Protein AF-A0A2G6HKM9-F1 (afdb_monomer_lite)

Foldseek 3Di:
DDADDLVVLLVCCVVVVQPVVLVLLQVVLVVLCVQDVPQDADHSCLLVVLVVVLVVLVVVLVVCVVCVVVPPDDPVVNVVSVVVNVVSVVVNVVSVLVRQLSSLVSLCVSLVNPQHSVNLSCLVPVPDRSVSVSVSSVSVNVVVDDPPDPPPPPDPDDDDDPDDDD

pLDDT: mean 86.54, std 13.02, range [44.12, 97.38]

Structure (mmCIF, N/CA/C/O backbone):
data_AF-A0A2G6HKM9-F1
#
_entry.id   AF-A0A2G6HKM9-F1
#
loop_
_atom_site.group_PDB
_atom_site.id
_atom_site.type_symbol
_atom_site.label_atom_id
_atom_site.label_alt_id
_atom_site.label_comp_id
_atom_site.label_asym_id
_atom_site.label_entity_id
_atom_site.label_seq_id
_atom_site.pdbx_PDB_ins_code
_atom_site.Cartn_x
_atom_site.Cartn_y
_atom_site.Cartn_z
_atom_site.occupancy
_atom_site.B_iso_or_equiv
_atom_site.auth_seq_id
_atom_site.auth_comp_id
_atom_site.auth_asym_id
_atom_site.auth_atom_id
_atom_site.pdbx_PDB_model_num
ATOM 1 N N . MET A 1 1 ? -18.097 1.308 11.155 1.00 88.00 1 MET A N 1
ATOM 2 C CA . MET A 1 1 ? -17.256 0.375 10.360 1.00 88.00 1 MET A CA 1
ATOM 3 C C . MET A 1 1 ? -17.958 -0.970 10.243 1.00 88.00 1 MET A C 1
ATOM 5 O O . MET A 1 1 ? -18.725 -1.293 11.141 1.00 88.00 1 MET A O 1
ATOM 9 N N . GLN A 1 2 ? -17.749 -1.743 9.170 1.00 85.56 2 GLN A N 1
ATOM 10 C CA . GLN A 1 2 ? -18.364 -3.076 9.055 1.00 85.56 2 GLN A CA 1
ATOM 11 C C . GLN A 1 2 ? -17.565 -4.135 9.825 1.00 85.56 2 GLN A C 1
ATOM 13 O O . GLN A 1 2 ? -16.339 -4.203 9.704 1.00 85.56 2 GLN A O 1
ATOM 18 N N . GLN A 1 3 ? -18.268 -4.984 10.580 1.00 88.88 3 GLN A N 1
ATOM 19 C CA . GLN A 1 3 ? -17.664 -6.110 11.285 1.00 88.88 3 GLN A CA 1
ATOM 20 C C . GLN A 1 3 ? -17.296 -7.217 10.286 1.00 88.88 3 GLN A C 1
ATOM 22 O O . GLN A 1 3 ? -18.142 -7.688 9.522 1.00 88.88 3 GLN A O 1
ATOM 27 N N . ARG A 1 4 ? -16.033 -7.651 10.286 1.00 90.00 4 ARG A N 1
ATOM 28 C CA . ARG A 1 4 ? -15.533 -8.726 9.411 1.00 90.00 4 ARG A CA 1
ATOM 29 C C . ARG A 1 4 ? -14.866 -9.824 10.219 1.00 90.00 4 ARG A C 1
ATOM 31 O O . ARG A 1 4 ? -14.161 -9.553 11.186 1.00 90.00 4 ARG A O 1
ATOM 38 N N . SER A 1 5 ? -15.033 -11.071 9.784 1.00 90.56 5 SER A N 1
ATOM 39 C CA . SER A 1 5 ? -14.338 -12.211 10.389 1.00 90.56 5 SER A CA 1
ATOM 40 C C . SER A 1 5 ? -12.829 -12.113 10.147 1.00 90.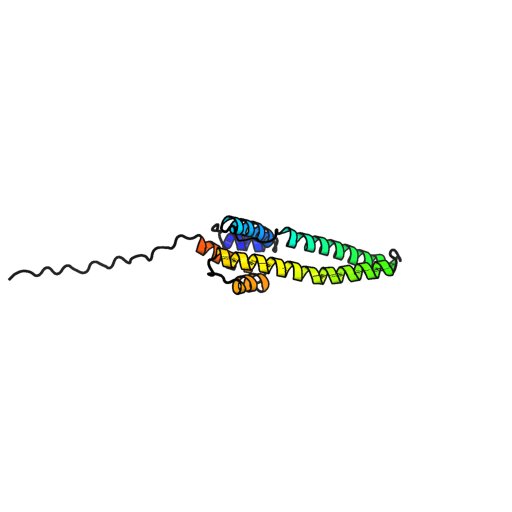56 5 SER A C 1
ATOM 42 O O . SER A 1 5 ? -12.390 -12.150 8.998 1.00 90.56 5 SER A O 1
ATOM 44 N N . ILE A 1 6 ? -12.047 -12.043 11.229 1.00 92.06 6 ILE A N 1
ATOM 45 C CA . ILE A 1 6 ? -10.573 -12.006 11.193 1.00 92.06 6 ILE A CA 1
ATOM 46 C C . ILE A 1 6 ? -10.024 -13.232 10.453 1.00 92.06 6 ILE A C 1
ATOM 48 O O . ILE A 1 6 ? -9.147 -13.101 9.606 1.00 92.06 6 ILE A O 1
ATOM 52 N N . VAL A 1 7 ? -10.612 -14.409 10.688 1.00 90.06 7 VAL A N 1
ATOM 53 C CA . VAL A 1 7 ? -10.220 -15.664 10.027 1.00 90.06 7 VAL A CA 1
ATOM 54 C C . VAL A 1 7 ? -10.394 -15.576 8.509 1.00 90.06 7 VAL A C 1
ATOM 56 O O . VAL A 1 7 ? -9.496 -15.967 7.769 1.00 90.06 7 VAL A O 1
ATOM 59 N N . LYS A 1 8 ? -11.514 -15.013 8.026 1.00 89.44 8 LYS A N 1
ATOM 60 C CA . LYS A 1 8 ? -11.732 -14.818 6.580 1.00 89.44 8 LYS A CA 1
ATOM 61 C C . LYS A 1 8 ? -10.716 -13.848 5.981 1.00 89.44 8 LYS A C 1
ATOM 63 O O . LYS A 1 8 ? -10.198 -14.110 4.902 1.00 89.44 8 LYS A O 1
ATOM 68 N N . VAL A 1 9 ? -10.431 -12.746 6.678 1.00 88.00 9 VAL A N 1
ATOM 69 C CA . VAL A 1 9 ? -9.454 -11.738 6.234 1.00 88.00 9 VAL A CA 1
ATOM 70 C C . VAL A 1 9 ? -8.058 -12.363 6.145 1.00 88.00 9 VAL A C 1
ATOM 72 O O . VAL A 1 9 ? -7.395 -12.192 5.129 1.00 88.00 9 VAL A O 1
ATOM 75 N N . PHE A 1 10 ? -7.646 -13.152 7.140 1.00 90.44 10 PHE A N 1
ATOM 76 C CA . PHE A 1 10 ? -6.350 -13.835 7.141 1.00 90.44 10 PHE A CA 1
ATOM 77 C C . PHE A 1 10 ? -6.234 -14.870 6.019 1.00 90.44 10 PHE A C 1
ATOM 79 O O . PHE A 1 10 ? -5.265 -14.854 5.263 1.00 90.44 10 PHE A O 1
ATOM 86 N N . LEU A 1 11 ? -7.241 -15.738 5.871 1.00 90.69 11 LEU A N 1
ATOM 87 C CA . LEU A 1 11 ? -7.234 -16.784 4.849 1.00 90.69 11 LEU A CA 1
ATOM 88 C C . LEU A 1 11 ? -7.140 -16.179 3.444 1.00 90.69 11 LEU A C 1
ATOM 90 O O . LEU A 1 11 ? -6.359 -16.654 2.625 1.00 90.69 11 LEU A O 1
ATOM 94 N N . LEU A 1 12 ? -7.869 -15.091 3.182 1.00 90.62 12 LEU A N 1
ATOM 95 C CA . LEU A 1 12 ? -7.783 -14.380 1.907 1.00 90.62 12 LEU A CA 1
ATOM 96 C C . LEU A 1 12 ? -6.410 -13.729 1.692 1.00 90.62 12 LEU A C 1
ATOM 98 O O . LEU A 1 12 ? -5.889 -13.805 0.581 1.00 90.62 12 LEU A O 1
ATOM 102 N N . SER A 1 13 ? -5.789 -13.144 2.721 1.00 87.06 13 SER A N 1
ATOM 103 C CA . SER A 1 13 ? -4.424 -12.601 2.613 1.00 87.06 13 SER A CA 1
ATOM 104 C C . SER A 1 13 ? -3.404 -13.667 2.216 1.00 87.06 13 SER A C 1
ATOM 106 O O . SER A 1 13 ? -2.588 -13.421 1.328 1.00 87.06 13 SER A O 1
ATOM 108 N N . VAL A 1 14 ? -3.486 -14.856 2.824 1.00 88.81 14 VAL A N 1
ATOM 109 C CA . VAL A 1 14 ? -2.582 -15.980 2.536 1.00 88.81 14 VAL A CA 1
ATOM 110 C C . VAL A 1 14 ? -2.830 -16.540 1.135 1.00 88.81 14 VAL A C 1
ATOM 112 O O . VAL A 1 14 ? -1.892 -16.676 0.355 1.00 88.81 14 VAL A O 1
ATOM 115 N N . VAL A 1 15 ? -4.089 -16.814 0.783 1.00 90.62 15 VAL A N 1
ATOM 116 C CA . VAL A 1 15 ? -4.452 -17.408 -0.518 1.00 90.62 15 VAL A CA 1
ATOM 117 C C . VAL A 1 15 ? -4.102 -16.489 -1.689 1.00 90.62 15 VAL A C 1
ATOM 119 O O . VAL A 1 15 ? -3.746 -16.962 -2.762 1.00 90.62 15 VAL A O 1
ATOM 122 N N . THR A 1 16 ? -4.192 -15.174 -1.497 1.00 90.19 16 THR A N 1
ATOM 123 C CA . THR A 1 16 ? -3.958 -14.194 -2.569 1.00 90.19 16 THR A CA 1
ATOM 124 C C . THR A 1 16 ? -2.542 -13.621 -2.592 1.00 90.19 16 THR A C 1
ATOM 126 O O . THR A 1 16 ? -2.290 -12.705 -3.375 1.00 90.19 16 THR A O 1
ATOM 129 N N . LEU A 1 17 ? -1.635 -14.118 -1.737 1.00 86.00 17 LEU A N 1
ATOM 130 C CA . LEU A 1 17 ? -0.242 -13.661 -1.634 1.00 86.00 17 LEU A CA 1
ATOM 131 C C . LEU A 1 17 ? -0.124 -12.124 -1.592 1.00 86.00 17 LEU A C 1
ATOM 133 O O . LEU A 1 17 ? 0.664 -11.517 -2.312 1.00 86.00 17 LEU A O 1
ATOM 137 N N . GLY A 1 18 ? -0.964 -11.483 -0.773 1.00 81.75 18 GLY A N 1
ATOM 138 C CA . GLY A 1 18 ? -0.945 -10.031 -0.569 1.00 81.75 18 GLY A CA 1
ATOM 139 C C . GLY A 1 18 ? -1.854 -9.207 -1.491 1.00 81.75 18 GLY A C 1
ATOM 140 O O . GLY A 1 18 ? -2.141 -8.057 -1.159 1.00 81.75 18 GLY A O 1
ATOM 141 N N . ILE A 1 19 ? -2.413 -9.756 -2.579 1.00 89.50 19 ILE A N 1
ATOM 142 C CA . ILE A 1 19 ? -3.336 -8.997 -3.456 1.00 89.50 19 ILE A CA 1
ATOM 143 C C . ILE A 1 19 ? -4.600 -8.573 -2.693 1.00 89.50 19 ILE A C 1
ATOM 145 O O . ILE A 1 19 ? -5.089 -7.450 -2.853 1.00 89.50 19 ILE A O 1
ATOM 149 N N . TYR A 1 20 ? -5.110 -9.431 -1.807 1.00 91.81 20 TYR A N 1
ATOM 150 C CA . TYR A 1 20 ? -6.268 -9.106 -0.976 1.00 91.81 20 TYR A CA 1
ATOM 151 C C . TYR A 1 20 ? -6.037 -7.877 -0.086 1.00 91.81 20 TYR A C 1
ATOM 153 O O . TYR A 1 20 ? -6.994 -7.156 0.198 1.00 91.81 20 TYR A O 1
ATOM 161 N N . ARG A 1 21 ? -4.787 -7.564 0.284 1.00 91.38 21 ARG A N 1
ATOM 162 C CA . ARG A 1 21 ? -4.463 -6.349 1.045 1.00 91.38 21 ARG A CA 1
ATOM 163 C C . ARG A 1 21 ? -4.897 -5.083 0.302 1.00 91.38 21 ARG A C 1
ATOM 165 O O . ARG A 1 21 ? -5.478 -4.186 0.908 1.00 91.38 21 ARG A O 1
ATOM 172 N N . LEU A 1 22 ? -4.696 -5.034 -1.017 1.00 92.75 22 LEU A N 1
ATOM 173 C CA . LEU A 1 22 ? -5.116 -3.905 -1.856 1.00 92.75 22 LEU A CA 1
ATOM 174 C C . LEU A 1 22 ? -6.642 -3.785 -1.920 1.00 92.75 22 LEU A C 1
ATOM 176 O O . LEU A 1 22 ? -7.185 -2.689 -1.788 1.00 92.75 22 LEU A O 1
ATOM 180 N N . TYR A 1 23 ? -7.346 -4.910 -2.072 1.00 93.44 23 TYR A N 1
ATOM 181 C CA . TYR A 1 23 ? -8.810 -4.923 -2.018 1.00 93.44 23 TYR A CA 1
ATOM 182 C C . TYR A 1 23 ? -9.326 -4.440 -0.656 1.00 93.44 23 TYR A C 1
ATOM 184 O O . TYR A 1 23 ? -10.237 -3.610 -0.589 1.00 93.44 23 TYR A O 1
ATOM 192 N N . TRP A 1 24 ? -8.729 -4.932 0.432 1.00 95.62 24 TRP A N 1
ATOM 193 C CA . TRP A 1 24 ? -9.112 -4.556 1.786 1.00 95.62 24 TRP A CA 1
ATOM 194 C C . TRP A 1 24 ? -8.930 -3.055 2.001 1.00 95.62 24 TRP A C 1
ATOM 196 O O . TRP A 1 24 ? -9.893 -2.398 2.391 1.00 95.62 24 TRP A O 1
ATOM 206 N N . PHE A 1 25 ? -7.771 -2.498 1.627 1.00 95.81 25 PHE A N 1
ATOM 207 C CA . PHE A 1 25 ? -7.538 -1.054 1.660 1.00 95.81 25 PHE A CA 1
ATOM 208 C C . PHE A 1 25 ? -8.600 -0.282 0.868 1.00 95.81 25 PHE A C 1
ATOM 210 O O . PHE A 1 25 ? -9.009 0.797 1.295 1.00 95.81 25 PHE A O 1
ATOM 217 N N . ALA A 1 26 ? -9.061 -0.808 -0.277 1.00 95.12 26 ALA A N 1
ATOM 218 C CA . ALA A 1 26 ? -10.033 -0.116 -1.132 1.00 95.12 26 ALA A CA 1
ATOM 219 C C . ALA A 1 26 ? -11.359 0.016 -0.401 1.00 95.12 26 ALA A C 1
ATOM 221 O O . ALA A 1 26 ? -11.978 1.084 -0.356 1.00 95.12 26 ALA A O 1
ATOM 222 N N . LYS A 1 27 ? -11.762 -1.100 0.206 1.00 94.94 27 LYS A N 1
ATOM 223 C CA . LYS A 1 27 ? -13.023 -1.226 0.906 1.00 94.94 27 LYS A CA 1
ATOM 224 C C . LYS A 1 27 ? -13.031 -0.411 2.194 1.00 94.94 27 LYS A C 1
ATOM 226 O O . LYS A 1 27 ? -13.964 0.360 2.408 1.00 94.94 27 LYS A O 1
ATOM 231 N N . THR A 1 28 ? -12.009 -0.545 3.033 1.00 95.69 28 THR A N 1
ATOM 232 C CA . THR A 1 28 ? -11.937 0.167 4.317 1.00 95.69 28 THR A CA 1
ATOM 233 C C . THR A 1 28 ? -11.741 1.659 4.139 1.00 95.69 28 THR A C 1
ATOM 235 O O . THR A 1 28 ? -12.347 2.428 4.877 1.00 95.69 28 THR A O 1
ATOM 238 N N . ARG A 1 29 ? -10.986 2.087 3.121 1.00 95.12 29 ARG A N 1
ATOM 239 C CA . ARG A 1 29 ? -10.917 3.495 2.723 1.00 95.12 29 ARG A CA 1
ATOM 240 C C . ARG A 1 29 ? -12.313 4.066 2.490 1.00 95.12 29 ARG A C 1
ATOM 242 O O . ARG A 1 29 ? -12.638 5.105 3.055 1.00 95.12 29 ARG A O 1
ATOM 249 N N . GLN A 1 30 ? -13.117 3.407 1.655 1.00 94.56 30 GLN A N 1
ATOM 250 C CA . GLN A 1 30 ? -14.460 3.890 1.338 1.00 94.56 30 GLN A CA 1
ATOM 251 C C . GLN A 1 30 ? -15.342 3.934 2.588 1.00 94.56 30 GLN A C 1
ATOM 253 O O . GLN A 1 30 ? -16.089 4.883 2.782 1.00 94.56 30 GLN A O 1
ATOM 258 N N . GLU A 1 31 ? -15.236 2.936 3.461 1.00 93.81 31 GLU A N 1
ATOM 259 C CA . GLU A 1 31 ? -15.998 2.917 4.709 1.00 93.81 31 GLU A CA 1
ATOM 260 C C . GLU A 1 31 ? -15.599 4.028 5.670 1.00 93.81 31 GLU A C 1
ATOM 262 O O . GLU A 1 31 ? -16.482 4.648 6.250 1.00 93.81 31 GLU A O 1
ATOM 267 N N . MET A 1 32 ? -14.305 4.314 5.811 1.00 94.81 32 MET A N 1
ATOM 268 C CA . MET A 1 32 ? -13.838 5.423 6.643 1.00 94.81 32 MET A CA 1
ATOM 269 C C . MET A 1 32 ? -14.370 6.765 6.132 1.00 94.81 32 MET A C 1
ATOM 271 O O . MET A 1 32 ? -14.868 7.558 6.924 1.00 94.81 32 MET A O 1
ATOM 275 N N . MET A 1 33 ? -14.339 6.980 4.814 1.00 93.38 33 MET A N 1
ATOM 276 C CA . MET A 1 33 ? -14.890 8.186 4.181 1.00 93.38 33 MET A CA 1
ATOM 277 C C . MET A 1 33 ? -16.417 8.286 4.298 1.00 93.38 33 MET A C 1
ATOM 279 O O . MET A 1 33 ? -16.957 9.383 4.305 1.00 93.38 33 MET A O 1
ATOM 283 N N . ASN A 1 34 ? -17.120 7.153 4.386 1.00 92.25 34 ASN A N 1
ATOM 284 C CA . ASN A 1 34 ? -18.570 7.132 4.594 1.00 92.25 34 ASN A CA 1
ATOM 285 C C . ASN A 1 34 ? -18.958 7.356 6.065 1.00 92.25 34 ASN A C 1
ATOM 287 O O . ASN A 1 34 ? -20.093 7.726 6.343 1.00 92.25 34 ASN A O 1
ATOM 291 N N . VAL A 1 35 ? -18.058 7.058 7.008 1.00 90.56 35 VAL A N 1
ATOM 292 C CA . VAL A 1 35 ? -18.291 7.249 8.448 1.00 90.56 35 VAL A CA 1
ATOM 293 C C . VAL A 1 35 ? -17.966 8.679 8.873 1.00 90.56 35 VAL A C 1
ATOM 295 O O . VAL A 1 35 ? -18.628 9.205 9.761 1.00 90.56 35 VAL A O 1
ATOM 298 N N . ASN A 1 36 ? -16.952 9.297 8.268 1.00 88.12 36 ASN A N 1
ATOM 299 C CA . ASN A 1 36 ? -16.517 10.644 8.609 1.00 88.12 36 ASN A CA 1
ATOM 300 C C . ASN A 1 36 ? -16.208 11.442 7.329 1.00 88.12 36 ASN A C 1
ATOM 302 O O . ASN A 1 36 ? -15.300 11.086 6.577 1.00 88.12 36 ASN A O 1
ATOM 306 N N . GLU A 1 37 ? -16.952 12.529 7.103 1.00 87.06 37 GLU A N 1
ATOM 307 C CA . GLU A 1 37 ? -16.834 13.386 5.913 1.00 87.06 37 GLU A CA 1
ATOM 308 C C . GLU A 1 37 ? -15.501 14.157 5.844 1.00 87.06 37 GLU A C 1
ATOM 310 O O . GLU A 1 37 ? -15.029 14.492 4.750 1.00 87.06 37 GLU A O 1
ATOM 315 N N . ASP A 1 38 ? -14.846 14.378 6.989 1.00 87.06 38 ASP A N 1
ATOM 316 C CA . ASP A 1 38 ? -13.538 15.041 7.074 1.00 87.06 38 ASP A CA 1
ATOM 317 C C . ASP A 1 38 ? -12.391 14.118 6.634 1.00 87.06 38 ASP A C 1
ATOM 319 O O . ASP A 1 38 ? -11.274 14.561 6.336 1.00 87.06 38 ASP A O 1
ATOM 323 N N . VAL A 1 39 ? -12.648 12.811 6.552 1.00 90.62 39 VAL A N 1
ATOM 324 C CA . VAL A 1 39 ? -11.650 11.828 6.148 1.00 90.62 39 VAL A CA 1
ATOM 325 C C . VAL A 1 39 ? -11.501 11.818 4.631 1.00 90.62 39 VAL A C 1
ATOM 327 O O . VAL A 1 39 ? -12.388 11.415 3.882 1.00 90.62 39 VAL A O 1
ATOM 330 N N . ARG A 1 40 ? -10.304 12.180 4.156 1.00 91.62 40 ARG A N 1
ATOM 331 C CA . ARG A 1 40 ? -9.922 12.080 2.740 1.00 91.62 40 ARG A CA 1
ATOM 332 C C . ARG A 1 40 ? -8.622 11.308 2.575 1.00 91.62 40 ARG A C 1
ATOM 334 O O . ARG A 1 40 ? -7.528 11.828 2.789 1.00 91.62 40 ARG A O 1
ATOM 341 N N . VAL A 1 41 ? -8.745 10.063 2.133 1.00 92.94 41 VAL A N 1
ATOM 342 C CA . VAL A 1 41 ? -7.605 9.203 1.785 1.00 92.94 41 VAL A CA 1
ATOM 343 C C . VAL A 1 41 ? -7.450 9.186 0.261 1.00 92.94 41 VAL A C 1
ATOM 345 O O . VAL A 1 41 ? -8.465 9.138 -0.427 1.00 92.94 41 VAL A O 1
ATOM 348 N N . PRO A 1 42 ? -6.249 9.199 -0.334 1.00 94.06 42 PRO A N 1
ATOM 349 C CA . PRO A 1 42 ? -6.091 9.072 -1.788 1.00 94.06 42 PRO A CA 1
ATOM 350 C C . PRO A 1 42 ? -6.587 7.720 -2.327 1.00 94.06 42 PRO A C 1
ATOM 352 O O . PRO A 1 42 ? -6.615 6.725 -1.605 1.00 94.06 42 PRO A O 1
ATOM 355 N N . HIS A 1 43 ? -7.003 7.657 -3.593 1.00 94.69 43 HIS A N 1
ATOM 356 C CA . HIS A 1 43 ? -7.482 6.408 -4.202 1.00 94.69 43 HIS A CA 1
ATOM 357 C C . HIS A 1 43 ? -6.345 5.383 -4.371 1.00 94.69 43 HIS A C 1
ATOM 359 O O . HIS A 1 43 ? -5.195 5.762 -4.567 1.00 94.69 43 HIS A O 1
ATOM 365 N N . ILE A 1 44 ? -6.656 4.084 -4.372 1.00 93.25 44 ILE A N 1
ATOM 366 C CA . ILE A 1 44 ? -5.652 2.998 -4.440 1.00 93.25 44 ILE A CA 1
ATOM 367 C C . ILE A 1 44 ? -4.900 2.907 -5.759 1.00 93.25 44 ILE A C 1
ATOM 369 O O . ILE A 1 44 ? -3.828 2.315 -5.824 1.00 93.25 44 ILE A O 1
ATOM 373 N N . ILE A 1 45 ? -5.396 3.569 -6.798 1.00 92.94 45 ILE A N 1
ATOM 374 C CA . ILE A 1 45 ? -4.650 3.727 -8.050 1.00 92.94 45 ILE A CA 1
ATOM 375 C C . ILE A 1 45 ? -3.274 4.363 -7.786 1.00 92.94 45 ILE A C 1
ATOM 377 O O . ILE A 1 45 ? -2.320 4.009 -8.465 1.00 92.94 45 ILE A O 1
ATOM 381 N N . TRP A 1 46 ? -3.131 5.200 -6.749 1.00 92.62 46 TRP A N 1
ATOM 382 C CA . TRP A 1 46 ? -1.835 5.747 -6.330 1.00 92.62 46 TRP A CA 1
ATOM 383 C C . TRP A 1 46 ? -0.831 4.682 -5.868 1.00 92.62 46 TRP A C 1
ATOM 385 O O . TRP A 1 46 ? 0.364 4.931 -5.930 1.00 92.62 46 TRP A O 1
ATOM 395 N N . LEU A 1 47 ? -1.293 3.507 -5.431 1.00 92.00 47 LEU A N 1
ATOM 396 C CA . LEU A 1 47 ? -0.440 2.364 -5.097 1.00 92.00 47 LEU A CA 1
ATOM 397 C C . LEU A 1 47 ? -0.210 1.458 -6.313 1.00 92.00 47 LEU A C 1
ATOM 399 O O . LEU A 1 47 ? 0.912 1.038 -6.566 1.00 92.00 47 LEU A O 1
ATOM 403 N N . ILE A 1 48 ? -1.262 1.178 -7.090 1.00 92.69 48 ILE A N 1
ATOM 404 C CA . ILE A 1 48 ? -1.204 0.224 -8.211 1.00 92.69 48 ILE A CA 1
ATOM 405 C C . ILE A 1 48 ? -0.447 0.798 -9.415 1.00 92.69 48 ILE A C 1
ATOM 407 O O . ILE A 1 48 ? 0.387 0.109 -10.000 1.00 92.69 48 ILE A O 1
ATOM 411 N N . ALA A 1 49 ? -0.717 2.050 -9.792 1.00 92.94 49 ALA A N 1
ATOM 412 C CA . ALA A 1 49 ? -0.114 2.678 -10.966 1.00 92.94 49 ALA A CA 1
ATOM 413 C C . ALA A 1 49 ? 1.427 2.700 -10.929 1.00 92.94 49 ALA A C 1
ATOM 415 O O . ALA A 1 49 ? 2.029 2.271 -11.915 1.00 92.94 49 ALA A O 1
ATOM 416 N N . PRO A 1 50 ? 2.099 3.122 -9.836 1.00 91.69 50 PRO A N 1
ATOM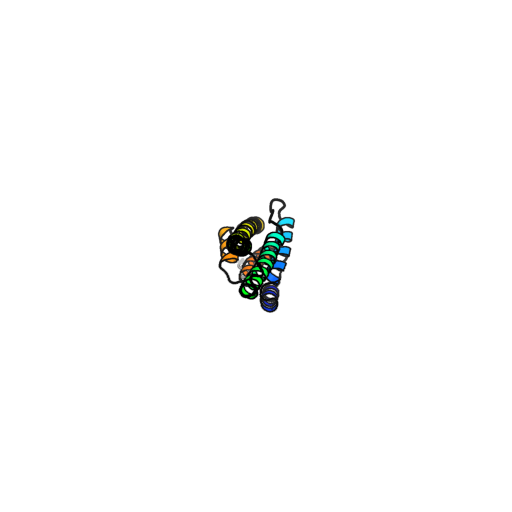 417 C CA . PRO A 1 50 ? 3.557 3.122 -9.810 1.00 91.69 50 PRO A CA 1
ATOM 418 C C . PRO A 1 50 ? 4.152 1.707 -9.757 1.00 91.69 50 PRO A C 1
ATOM 420 O O . PRO A 1 50 ? 5.229 1.506 -10.307 1.00 91.69 50 PRO A O 1
ATOM 423 N N . ILE A 1 51 ? 3.452 0.711 -9.193 1.00 92.00 51 ILE A N 1
ATOM 424 C CA . ILE A 1 51 ? 3.876 -0.701 -9.260 1.00 92.00 51 ILE A CA 1
ATOM 425 C C . ILE A 1 51 ? 3.824 -1.205 -10.708 1.00 92.00 51 ILE A C 1
ATOM 427 O O . ILE A 1 51 ? 4.788 -1.798 -11.189 1.00 92.00 51 ILE A O 1
ATOM 431 N N . GLY A 1 52 ? 2.730 -0.935 -11.427 1.00 93.00 52 GLY A N 1
ATOM 432 C CA . GLY A 1 52 ? 2.602 -1.299 -12.842 1.00 93.00 52 GLY A CA 1
ATOM 433 C C . GLY A 1 52 ? 3.643 -0.602 -13.723 1.00 93.00 52 GLY A C 1
ATOM 434 O O . GLY A 1 52 ? 4.265 -1.237 -14.572 1.00 93.00 52 GLY A O 1
ATOM 435 N N . MET A 1 53 ? 3.893 0.686 -13.472 1.00 92.94 53 MET A N 1
ATOM 436 C CA . MET A 1 53 ? 4.945 1.447 -14.148 1.00 92.94 53 MET A CA 1
ATOM 437 C C . MET A 1 53 ? 6.336 0.873 -13.854 1.00 92.94 53 MET A C 1
ATOM 439 O O . MET A 1 53 ? 7.131 0.710 -14.774 1.00 92.94 53 MET A O 1
ATOM 443 N N . MET A 1 54 ? 6.621 0.511 -12.601 1.00 93.12 54 MET A N 1
ATOM 444 C CA . MET A 1 54 ? 7.882 -0.123 -12.217 1.00 93.12 54 MET A CA 1
ATOM 445 C C . MET A 1 54 ? 8.073 -1.466 -12.928 1.00 93.12 54 MET A C 1
ATOM 447 O O . MET A 1 54 ? 9.147 -1.713 -13.463 1.00 93.12 54 MET A O 1
ATOM 451 N N . ALA A 1 55 ? 7.035 -2.304 -13.006 1.00 94.31 55 ALA A N 1
ATOM 452 C CA . ALA A 1 55 ? 7.098 -3.571 -13.735 1.00 94.31 55 ALA A CA 1
ATOM 453 C C . ALA A 1 55 ? 7.430 -3.362 -15.223 1.00 94.31 55 ALA A C 1
ATOM 455 O O . ALA A 1 55 ? 8.282 -4.063 -15.766 1.00 94.31 55 ALA A O 1
ATOM 456 N N . LEU A 1 56 ? 6.827 -2.357 -15.869 1.00 94.50 56 LEU A N 1
ATOM 457 C CA . LEU A 1 56 ? 7.158 -1.994 -17.249 1.00 94.50 56 LEU A CA 1
ATOM 458 C C . LEU A 1 56 ? 8.612 -1.514 -17.385 1.00 94.50 56 LEU A C 1
ATOM 460 O O . LEU A 1 56 ? 9.313 -1.955 -18.291 1.00 94.50 56 LEU A O 1
ATOM 464 N N . ILE A 1 57 ? 9.083 -0.647 -16.484 1.00 93.38 57 ILE A N 1
ATOM 465 C CA . ILE A 1 57 ? 10.466 -0.146 -16.505 1.00 93.38 57 ILE A CA 1
ATOM 466 C C . ILE A 1 57 ? 11.462 -1.292 -16.277 1.00 93.38 57 ILE A C 1
ATOM 468 O O . ILE A 1 57 ? 12.473 -1.353 -16.968 1.00 93.38 57 ILE A O 1
ATOM 472 N N . VAL A 1 58 ? 11.166 -2.231 -15.373 1.00 93.62 58 VAL A N 1
ATOM 473 C CA . VAL A 1 58 ? 11.968 -3.447 -15.157 1.00 93.62 58 VAL A CA 1
ATOM 474 C C . VAL A 1 58 ? 12.028 -4.286 -16.433 1.00 93.62 58 VAL A C 1
ATOM 476 O O . VAL A 1 58 ? 13.113 -4.703 -16.824 1.00 93.62 58 VAL A O 1
ATOM 479 N N . LEU A 1 59 ? 10.899 -4.504 -17.115 1.00 93.44 59 LEU A N 1
ATOM 480 C CA . LEU A 1 59 ? 10.873 -5.247 -18.380 1.00 93.44 59 LEU A CA 1
ATOM 481 C C . LEU A 1 59 ? 11.718 -4.562 -19.460 1.00 93.44 59 LEU A C 1
ATOM 483 O O . LEU A 1 59 ? 12.492 -5.233 -20.139 1.00 93.44 59 LEU A O 1
ATOM 487 N N . LEU A 1 60 ? 11.618 -3.235 -19.590 1.00 89.50 60 LEU A N 1
ATOM 488 C CA . LEU A 1 60 ? 12.441 -2.457 -20.522 1.00 89.50 60 LEU A CA 1
ATOM 489 C C . LEU A 1 60 ? 13.929 -2.520 -20.162 1.00 89.50 60 LEU A C 1
ATOM 491 O O . LEU A 1 60 ? 14.768 -2.653 -21.049 1.00 89.50 60 LEU A O 1
ATOM 495 N N . PHE A 1 61 ? 14.255 -2.455 -18.872 1.00 89.56 61 PHE A N 1
ATOM 496 C CA . PHE A 1 61 ? 15.623 -2.550 -18.374 1.00 89.56 61 PHE A CA 1
ATOM 497 C C . PHE A 1 61 ? 16.229 -3.933 -18.649 1.00 89.56 61 PHE A C 1
ATOM 499 O O . PHE A 1 61 ? 17.338 -4.030 -19.167 1.00 89.56 61 PHE A O 1
ATOM 506 N N . VAL A 1 62 ? 15.480 -5.010 -18.397 1.00 90.56 62 VAL A N 1
ATOM 507 C CA . VAL A 1 62 ? 15.899 -6.383 -18.721 1.00 90.56 62 VAL A CA 1
ATOM 508 C C . VAL A 1 62 ? 16.058 -6.565 -20.229 1.00 90.56 62 VAL A C 1
ATOM 510 O O . VAL A 1 62 ? 17.075 -7.096 -20.667 1.00 90.56 62 VAL A O 1
ATOM 513 N N . ALA A 1 63 ? 15.102 -6.094 -21.034 1.00 87.06 63 ALA A N 1
ATOM 514 C CA . ALA A 1 63 ? 15.197 -6.157 -22.491 1.00 87.06 63 ALA A CA 1
ATOM 515 C C . ALA A 1 63 ? 16.437 -5.414 -23.013 1.00 87.06 63 ALA A C 1
ATOM 517 O O . ALA A 1 63 ? 17.111 -5.903 -23.913 1.00 87.06 63 ALA A O 1
ATOM 518 N N . MET A 1 64 ? 16.773 -4.271 -22.412 1.00 84.69 64 MET A N 1
ATOM 519 C CA . MET A 1 64 ? 17.974 -3.503 -22.734 1.00 84.69 64 MET A CA 1
ATOM 520 C C . MET A 1 64 ? 19.268 -4.244 -22.362 1.00 84.69 64 MET A C 1
ATOM 522 O O . MET A 1 64 ? 20.203 -4.221 -23.158 1.00 84.69 64 MET A O 1
ATOM 526 N N . ILE A 1 65 ? 19.312 -4.951 -21.226 1.00 84.50 65 ILE A N 1
ATOM 527 C CA . ILE A 1 65 ? 20.450 -5.817 -20.865 1.00 84.50 65 ILE A CA 1
ATOM 528 C C . ILE A 1 65 ? 20.595 -6.973 -21.861 1.00 84.50 65 ILE A C 1
ATOM 530 O O . ILE A 1 65 ? 21.701 -7.256 -22.311 1.00 84.50 65 ILE A O 1
ATOM 534 N N . VAL A 1 66 ? 19.491 -7.630 -22.226 1.00 85.88 66 VAL A N 1
ATOM 535 C CA . VAL A 1 66 ? 19.505 -8.764 -23.167 1.00 85.88 66 VAL A CA 1
ATOM 536 C C . VAL A 1 66 ? 19.895 -8.316 -24.580 1.00 85.88 66 VAL A C 1
ATOM 538 O O . VAL A 1 66 ? 20.620 -9.026 -25.266 1.00 85.88 66 VAL A O 1
ATOM 541 N N . ALA A 1 67 ? 19.467 -7.125 -25.004 1.00 78.94 67 ALA A N 1
ATOM 542 C CA . ALA A 1 67 ? 19.781 -6.555 -26.316 1.00 78.94 67 ALA A CA 1
ATOM 543 C C . ALA A 1 67 ? 21.140 -5.828 -26.375 1.00 78.94 67 ALA A C 1
ATOM 545 O O . ALA A 1 67 ? 21.488 -5.265 -27.417 1.00 78.94 67 ALA A O 1
ATOM 546 N N . ALA A 1 68 ? 21.905 -5.801 -25.276 1.00 69.94 68 ALA A N 1
ATOM 547 C CA . ALA A 1 68 ? 23.168 -5.069 -25.197 1.00 69.94 68 ALA A CA 1
ATOM 548 C C . ALA A 1 68 ? 24.229 -5.586 -26.188 1.00 69.94 68 ALA A C 1
ATOM 550 O O . ALA A 1 68 ? 25.086 -4.808 -26.604 1.00 69.94 68 ALA A O 1
ATOM 551 N N . ASP A 1 69 ? 24.133 -6.855 -26.600 1.00 69.44 69 ASP A N 1
ATOM 552 C CA . ASP A 1 69 ? 25.082 -7.507 -27.513 1.00 69.44 69 ASP A CA 1
ATOM 553 C C . ASP A 1 69 ? 24.878 -7.117 -28.995 1.00 69.44 69 ASP A C 1
ATOM 555 O O . ASP A 1 69 ? 25.792 -7.236 -29.803 1.00 69.44 69 ASP A O 1
ATOM 559 N N . GLU A 1 70 ? 23.707 -6.583 -29.373 1.00 63.69 70 GLU A N 1
ATOM 560 C CA . GLU A 1 70 ? 23.382 -6.278 -30.782 1.00 63.69 70 GLU A CA 1
ATOM 561 C C . GLU A 1 70 ? 23.554 -4.798 -31.174 1.00 63.69 70 GLU A C 1
ATOM 563 O O . GLU A 1 70 ? 23.161 -4.394 -32.267 1.00 63.69 70 GLU A O 1
ATOM 568 N N . HIS A 1 71 ? 24.100 -3.944 -30.296 1.00 66.69 71 HIS A N 1
ATOM 569 C CA . HIS A 1 71 ? 24.090 -2.478 -30.478 1.00 66.69 71 HIS A CA 1
ATOM 570 C C . HIS A 1 71 ? 22.694 -1.905 -30.824 1.00 66.69 71 HIS A C 1
ATOM 572 O O . HIS A 1 71 ? 22.580 -0.830 -31.415 1.00 66.69 71 HIS A O 1
ATOM 578 N N . ALA A 1 72 ? 21.616 -2.592 -30.429 1.00 69.81 72 ALA A N 1
ATOM 579 C CA . ALA A 1 72 ? 20.247 -2.250 -30.815 1.00 69.81 72 ALA A CA 1
ATOM 580 C C . ALA A 1 72 ? 19.776 -0.882 -30.273 1.00 69.81 72 ALA A C 1
ATOM 582 O O . ALA A 1 72 ? 18.834 -0.291 -30.800 1.00 69.81 72 ALA A O 1
ATOM 583 N N . LEU A 1 73 ? 20.431 -0.358 -29.228 1.00 75.56 73 LEU A N 1
ATOM 584 C CA . LEU A 1 73 ? 20.163 0.951 -28.631 1.00 75.56 73 LEU A CA 1
ATOM 585 C C . LEU A 1 73 ? 21.441 1.790 -28.558 1.00 75.56 73 LEU A C 1
ATOM 587 O O . LEU A 1 73 ? 22.517 1.283 -28.249 1.00 75.56 73 LEU A O 1
ATOM 591 N N . SER A 1 74 ? 21.309 3.103 -28.769 1.00 85.06 74 SER A N 1
ATOM 592 C CA . SER A 1 74 ? 22.431 4.026 -28.574 1.00 85.06 74 SER A CA 1
ATOM 593 C C . SER A 1 74 ? 22.846 4.100 -27.091 1.00 85.06 74 SER A C 1
ATOM 595 O O . SER A 1 74 ? 21.981 4.004 -26.212 1.00 85.06 74 SER A O 1
ATOM 597 N N . PRO A 1 75 ? 24.135 4.352 -26.778 1.00 86.62 75 PRO A N 1
ATOM 598 C CA . PRO A 1 75 ? 24.606 4.503 -25.394 1.00 86.62 75 PRO A CA 1
ATOM 599 C C . PRO A 1 75 ? 23.845 5.574 -24.599 1.00 86.62 75 PRO A C 1
ATOM 601 O O . PRO A 1 75 ? 23.640 5.448 -23.396 1.00 86.62 75 PRO A O 1
ATOM 604 N N . VAL A 1 76 ? 23.366 6.621 -25.279 1.00 88.81 76 VAL A N 1
ATOM 605 C CA . VAL A 1 76 ? 22.557 7.678 -24.658 1.00 88.81 76 VAL A CA 1
ATOM 606 C C . VAL A 1 76 ? 21.229 7.120 -24.143 1.00 88.81 76 VAL A C 1
ATOM 608 O O . VAL A 1 76 ? 20.858 7.379 -23.000 1.00 88.81 76 VAL A O 1
ATOM 611 N N . ILE A 1 77 ? 20.526 6.312 -24.946 1.00 86.88 77 ILE A N 1
ATOM 612 C CA . ILE A 1 77 ? 19.251 5.699 -24.540 1.00 86.88 77 ILE A CA 1
ATOM 613 C C . ILE A 1 77 ? 19.466 4.755 -23.352 1.00 86.88 77 ILE A C 1
ATOM 615 O O . ILE A 1 77 ? 18.668 4.747 -22.417 1.00 86.88 77 ILE A O 1
ATOM 619 N N . GLN A 1 78 ? 20.569 4.007 -23.352 1.00 85.19 78 GLN A N 1
ATOM 620 C CA . GLN A 1 78 ? 20.918 3.090 -22.269 1.00 85.19 78 GLN A CA 1
ATOM 621 C C . GLN A 1 78 ? 21.068 3.800 -20.912 1.00 85.19 78 GLN A C 1
ATOM 623 O O . GLN A 1 78 ? 20.496 3.372 -19.902 1.00 85.19 78 GLN A O 1
ATOM 628 N N . VAL A 1 79 ? 21.793 4.921 -20.892 1.00 90.38 79 VAL A N 1
ATOM 629 C CA . VAL A 1 79 ? 21.959 5.740 -19.683 1.00 90.38 79 VAL A CA 1
ATOM 630 C C . VAL A 1 79 ? 20.611 6.289 -19.215 1.00 90.38 79 VAL A C 1
ATOM 632 O O . VAL A 1 79 ? 20.297 6.195 -18.029 1.00 90.38 79 VAL A O 1
ATOM 635 N N . LEU A 1 80 ? 19.779 6.795 -20.132 1.00 91.38 80 LEU A N 1
ATOM 636 C CA . LEU A 1 80 ? 18.461 7.340 -19.790 1.00 91.38 80 LEU A CA 1
ATOM 637 C C . LEU A 1 80 ? 17.538 6.287 -19.159 1.00 91.38 80 LEU A C 1
ATOM 639 O O . LEU A 1 80 ? 16.942 6.554 -18.116 1.00 91.38 80 LEU A O 1
ATOM 643 N N . VAL A 1 81 ? 17.454 5.085 -19.739 1.00 88.94 81 VAL A N 1
ATOM 644 C CA . VAL A 1 81 ? 16.649 3.976 -19.188 1.00 88.94 81 VAL A CA 1
ATOM 645 C C . VAL A 1 81 ? 17.129 3.601 -17.783 1.00 88.94 81 VAL A C 1
ATOM 647 O O . VAL A 1 81 ? 16.317 3.433 -16.873 1.00 88.94 81 VAL A O 1
ATOM 650 N N . THR A 1 82 ? 18.446 3.547 -17.579 1.00 89.94 82 THR A N 1
ATOM 651 C CA . THR A 1 82 ? 19.049 3.241 -16.274 1.00 89.94 82 THR A CA 1
ATOM 652 C C . THR A 1 82 ? 18.731 4.319 -15.234 1.00 89.94 82 THR A C 1
ATOM 654 O O . THR A 1 82 ? 18.330 4.001 -14.115 1.00 89.94 82 THR A O 1
ATOM 657 N N . MET A 1 83 ? 18.839 5.602 -15.592 1.00 94.06 83 MET A N 1
ATOM 658 C CA . MET A 1 83 ? 18.471 6.704 -14.695 1.00 94.06 83 MET A CA 1
ATOM 659 C C . MET A 1 83 ? 16.992 6.640 -14.300 1.00 94.06 83 MET A C 1
ATOM 661 O O . MET A 1 83 ? 16.665 6.750 -13.118 1.00 94.06 83 MET A O 1
ATOM 665 N N . VAL A 1 84 ? 16.101 6.419 -15.272 1.00 92.81 84 VAL A N 1
ATOM 666 C CA . VAL A 1 84 ? 14.657 6.288 -15.028 1.00 92.81 84 VAL A CA 1
ATOM 667 C C . VAL A 1 84 ? 14.361 5.115 -14.090 1.00 92.81 84 VAL A C 1
ATOM 669 O O . VAL A 1 84 ? 13.544 5.268 -13.182 1.00 92.81 84 VAL A O 1
ATOM 672 N N . PHE A 1 85 ? 15.054 3.983 -14.243 1.00 92.88 85 PHE A N 1
ATOM 673 C CA . PHE A 1 85 ? 14.925 2.827 -13.352 1.00 92.88 85 PHE A CA 1
ATOM 674 C C . PHE A 1 85 ? 15.244 3.170 -11.888 1.00 92.88 85 PHE A C 1
ATOM 676 O O . PHE A 1 85 ? 14.417 2.926 -11.006 1.00 92.88 85 PHE A O 1
ATOM 683 N N . PHE A 1 86 ? 16.389 3.802 -11.612 1.00 94.75 86 PHE A N 1
ATOM 684 C CA . PHE A 1 86 ? 16.763 4.170 -10.238 1.00 94.75 86 PHE A CA 1
ATOM 685 C C . PHE A 1 86 ? 15.856 5.252 -9.636 1.00 94.75 86 PHE A C 1
ATOM 687 O O . PHE A 1 86 ? 15.518 5.190 -8.448 1.00 94.75 86 PHE A O 1
ATOM 694 N N . ILE A 1 87 ? 15.416 6.219 -10.448 1.00 94.69 87 ILE A N 1
ATOM 695 C CA . ILE A 1 87 ? 14.443 7.232 -10.020 1.00 94.69 87 ILE A CA 1
ATOM 696 C C . ILE A 1 87 ? 13.125 6.552 -9.633 1.00 94.69 87 ILE A C 1
ATOM 698 O O . ILE A 1 87 ? 12.618 6.784 -8.535 1.00 94.69 87 ILE A O 1
ATOM 702 N N . ALA A 1 88 ? 12.594 5.673 -10.485 1.00 92.38 88 ALA A N 1
ATOM 703 C CA . ALA A 1 88 ? 11.350 4.954 -10.218 1.00 92.38 88 ALA A CA 1
ATOM 704 C C . ALA A 1 88 ? 11.443 4.090 -8.950 1.00 92.38 88 ALA A C 1
ATOM 706 O O . ALA A 1 88 ? 10.537 4.132 -8.113 1.00 92.38 88 ALA A O 1
ATOM 707 N N . MET A 1 89 ? 12.566 3.387 -8.763 1.00 92.25 89 MET A N 1
ATOM 708 C CA . MET A 1 89 ? 12.830 2.577 -7.569 1.00 92.25 89 MET A CA 1
ATOM 709 C C . MET A 1 89 ? 12.804 3.408 -6.278 1.00 92.25 89 MET A C 1
ATOM 711 O O . MET A 1 89 ? 12.357 2.923 -5.242 1.00 92.25 89 MET A O 1
ATOM 715 N N . THR A 1 90 ? 13.241 4.668 -6.343 1.00 92.50 90 THR A N 1
ATOM 716 C CA . THR A 1 90 ? 13.278 5.584 -5.192 1.00 92.50 90 THR A CA 1
ATOM 717 C C . THR A 1 90 ? 11.928 6.264 -4.940 1.00 92.50 90 THR A C 1
ATOM 719 O O . THR A 1 90 ? 11.528 6.461 -3.794 1.00 92.50 90 THR A O 1
ATOM 722 N N . VAL A 1 91 ? 11.188 6.610 -5.996 1.00 92.12 91 VAL A N 1
ATOM 723 C CA . VAL A 1 91 ? 9.886 7.291 -5.886 1.00 92.12 91 VAL A CA 1
ATOM 724 C C . VAL A 1 91 ? 8.798 6.355 -5.349 1.00 92.12 91 VAL A C 1
ATOM 726 O O . VAL A 1 91 ? 7.953 6.787 -4.565 1.00 92.12 91 VAL A O 1
ATOM 729 N N . LEU A 1 92 ? 8.825 5.072 -5.723 1.00 92.12 92 LEU A N 1
ATOM 730 C CA . LEU A 1 92 ? 7.838 4.072 -5.300 1.00 92.12 92 LEU A CA 1
ATOM 731 C C . LEU A 1 92 ? 7.634 4.005 -3.767 1.00 92.12 92 LEU A C 1
ATOM 733 O O . LEU A 1 92 ? 6.493 4.182 -3.326 1.00 92.12 92 LEU A O 1
ATOM 737 N N . PRO A 1 93 ? 8.675 3.794 -2.930 1.00 92.31 93 PRO A N 1
ATOM 738 C CA . PRO A 1 93 ? 8.501 3.743 -1.478 1.00 92.31 93 PRO A CA 1
ATOM 739 C C . PRO A 1 93 ? 8.008 5.077 -0.905 1.00 92.31 93 PRO A C 1
ATOM 741 O O . PRO A 1 93 ? 7.266 5.082 0.077 1.00 92.31 93 PRO A O 1
ATOM 744 N N . PHE A 1 94 ? 8.346 6.207 -1.535 1.00 94.00 94 PHE A N 1
ATOM 745 C CA . PHE A 1 94 ? 7.878 7.521 -1.100 1.00 94.00 94 PHE A CA 1
ATOM 746 C C . PHE A 1 94 ? 6.374 7.711 -1.348 1.00 94.00 94 PHE A C 1
ATOM 748 O O . PHE A 1 94 ? 5.650 8.170 -0.463 1.00 94.00 94 PHE A O 1
ATOM 755 N N . VAL A 1 95 ? 5.872 7.298 -2.517 1.00 94.50 95 VAL A N 1
ATOM 756 C CA . VAL A 1 95 ? 4.430 7.317 -2.822 1.00 94.50 95 VAL A CA 1
ATOM 757 C C . VAL A 1 95 ? 3.655 6.412 -1.862 1.00 94.50 95 VAL A C 1
ATOM 759 O O . VAL A 1 95 ? 2.623 6.832 -1.328 1.00 94.50 95 VAL A O 1
ATOM 762 N N . LEU A 1 96 ? 4.174 5.212 -1.584 1.00 92.88 96 LEU A N 1
ATOM 763 C CA . LEU A 1 96 ? 3.598 4.299 -0.595 1.00 92.88 96 LEU A CA 1
ATOM 764 C C . LEU A 1 96 ? 3.538 4.945 0.798 1.00 92.88 96 LEU A C 1
ATOM 766 O O . LEU A 1 96 ? 2.480 4.935 1.427 1.00 92.88 96 LEU A O 1
ATOM 770 N N . ALA A 1 97 ? 4.634 5.555 1.259 1.00 94.38 97 ALA A N 1
ATOM 771 C CA . ALA A 1 97 ? 4.701 6.214 2.562 1.00 94.38 97 ALA A CA 1
ATOM 772 C C . ALA A 1 97 ? 3.699 7.376 2.682 1.00 94.38 97 ALA A C 1
ATOM 774 O O . ALA A 1 97 ? 2.979 7.468 3.678 1.00 94.38 97 ALA A O 1
ATOM 775 N N . MET A 1 98 ? 3.587 8.228 1.655 1.00 95.06 98 MET A N 1
ATOM 776 C CA . MET A 1 98 ? 2.599 9.315 1.627 1.00 95.06 98 MET A CA 1
ATOM 777 C C . MET A 1 98 ? 1.159 8.792 1.691 1.00 95.06 98 MET A C 1
ATOM 779 O O . MET A 1 98 ? 0.309 9.370 2.376 1.00 95.06 98 MET A O 1
ATOM 783 N N . TRP A 1 99 ? 0.873 7.698 0.985 1.00 96.69 99 TRP A N 1
ATOM 784 C CA . TRP A 1 99 ? -0.451 7.087 0.997 1.00 96.69 99 TRP A CA 1
ATOM 785 C C . TRP A 1 99 ? -0.771 6.470 2.366 1.00 96.69 99 TRP A C 1
ATOM 787 O O . TRP A 1 99 ? -1.824 6.768 2.939 1.00 96.69 99 TRP A O 1
ATOM 797 N N . LEU A 1 100 ? 0.159 5.690 2.933 1.00 96.25 100 LEU A N 1
ATOM 798 C CA . LEU A 1 100 ? 0.027 5.075 4.259 1.00 96.25 100 LEU A CA 1
ATOM 799 C C . LEU A 1 100 ? -0.122 6.116 5.366 1.00 96.25 100 LEU A C 1
ATOM 801 O O . LEU A 1 100 ? -0.906 5.911 6.291 1.00 96.25 100 LEU A O 1
ATOM 805 N N . TRP A 1 101 ? 0.559 7.255 5.254 1.00 96.94 101 TRP A N 1
ATOM 806 C CA . TRP A 1 101 ? 0.386 8.376 6.172 1.00 96.94 101 TRP A CA 1
ATOM 807 C C . TRP A 1 101 ? -1.070 8.856 6.203 1.00 96.94 101 TRP A C 1
ATOM 809 O O . TRP A 1 101 ? -1.684 8.951 7.268 1.00 96.94 101 TRP A O 1
ATOM 819 N N . LYS A 1 102 ? -1.651 9.143 5.030 1.00 96.38 102 LYS A N 1
ATOM 820 C CA . LYS A 1 102 ? -3.042 9.612 4.920 1.00 96.38 102 LYS A CA 1
ATOM 821 C C . LYS A 1 102 ? -4.035 8.549 5.386 1.00 96.38 102 LYS A C 1
ATOM 823 O O . LYS A 1 102 ? -4.995 8.884 6.076 1.00 96.38 102 LYS A O 1
ATOM 828 N N . TYR A 1 103 ? -3.789 7.284 5.051 1.00 97.06 103 TYR A N 1
ATOM 829 C CA . TYR A 1 103 ? -4.609 6.170 5.516 1.00 97.06 103 TYR A CA 1
ATOM 830 C C . TYR A 1 103 ? -4.553 6.021 7.045 1.00 97.06 103 TYR A C 1
ATOM 832 O O . TYR A 1 103 ? -5.589 5.913 7.691 1.00 97.06 103 TYR A O 1
ATOM 840 N N . SER A 1 104 ? -3.370 6.100 7.652 1.00 97.38 104 SER A N 1
ATOM 841 C CA . SER A 1 104 ? -3.198 5.972 9.107 1.00 97.38 104 SER A CA 1
ATOM 842 C C . SER A 1 104 ? -3.864 7.117 9.870 1.00 97.38 104 SER A C 1
ATOM 844 O O . SER A 1 104 ? -4.455 6.898 10.924 1.00 97.38 104 SER A O 1
ATOM 846 N N . LYS A 1 105 ? -3.838 8.339 9.317 1.00 96.38 105 LYS A N 1
ATOM 847 C CA . LYS A 1 105 ? -4.586 9.470 9.885 1.00 96.38 105 LYS A CA 1
ATOM 848 C C . LYS A 1 105 ? -6.095 9.245 9.833 1.00 96.38 105 LYS A C 1
ATOM 850 O O . LYS A 1 105 ? -6.791 9.570 10.786 1.00 96.38 105 LYS A O 1
ATOM 855 N N . ALA A 1 106 ? -6.598 8.652 8.754 1.00 96.12 106 ALA A N 1
ATOM 856 C CA . ALA A 1 106 ? -8.003 8.276 8.660 1.00 96.12 106 ALA A CA 1
ATOM 857 C C . ALA A 1 106 ? -8.402 7.222 9.705 1.00 96.12 106 ALA A C 1
ATOM 859 O O . ALA A 1 106 ? -9.472 7.331 10.299 1.00 96.12 106 ALA A O 1
ATOM 860 N N . VAL A 1 107 ? -7.533 6.237 9.965 1.00 96.38 107 VAL A N 1
ATOM 861 C CA . VAL A 1 107 ? -7.755 5.223 11.009 1.00 96.38 107 VAL A CA 1
ATOM 862 C C . VAL A 1 107 ? -7.897 5.877 12.385 1.00 96.38 107 VAL A C 1
ATOM 864 O O . VAL A 1 107 ? -8.845 5.571 13.103 1.00 96.38 107 VAL A O 1
ATOM 867 N N . GLU A 1 108 ? -7.008 6.806 12.738 1.00 96.06 108 GLU A N 1
ATOM 868 C CA . GLU A 1 108 ? -7.065 7.547 14.008 1.00 96.06 108 GLU A CA 1
ATOM 869 C C . GLU A 1 108 ? -8.398 8.289 14.182 1.00 96.06 108 GLU A C 1
ATOM 871 O O . GLU A 1 108 ? -9.075 8.121 15.199 1.00 96.06 108 GLU A O 1
ATOM 876 N N . LEU A 1 109 ? -8.819 9.028 13.150 1.00 93.81 109 LEU A N 1
ATOM 877 C CA . LEU A 1 109 ? -10.062 9.804 13.164 1.00 93.81 109 LEU A CA 1
ATOM 878 C C . LEU A 1 109 ? -11.313 8.923 13.295 1.00 93.81 109 LEU A C 1
ATOM 880 O O . LEU A 1 109 ? -12.238 9.266 14.024 1.00 93.81 109 LEU A O 1
ATOM 884 N N . VAL A 1 110 ? -11.359 7.778 12.607 1.00 93.88 110 VAL A N 1
ATOM 885 C CA . VAL A 1 110 ? -12.538 6.888 12.609 1.00 93.88 110 VAL A CA 1
ATOM 886 C C . VAL A 1 110 ? -12.588 5.981 13.839 1.00 93.88 110 VAL A C 1
ATOM 888 O O . VAL A 1 110 ? -13.659 5.511 14.223 1.00 93.88 110 VAL A O 1
ATOM 891 N N . THR A 1 111 ? -11.446 5.720 14.472 1.00 93.00 111 THR A N 1
ATOM 892 C CA . THR A 1 111 ? -11.383 4.889 15.684 1.00 93.00 111 THR A CA 1
ATOM 893 C C . THR A 1 111 ? -11.546 5.690 16.972 1.00 93.00 111 THR A C 1
ATOM 895 O O . THR A 1 111 ? -11.589 5.081 18.039 1.00 93.00 111 THR A O 1
ATOM 898 N N . GLY A 1 112 ? -11.657 7.021 16.892 1.00 89.12 112 GLY A N 1
ATOM 899 C CA . GLY A 1 112 ? -11.705 7.884 18.072 1.00 89.12 112 GLY A CA 1
ATOM 900 C C . GLY A 1 112 ? -10.467 7.688 18.944 1.00 89.12 112 GLY A C 1
ATOM 901 O O . GLY A 1 112 ? -10.596 7.449 20.139 1.00 89.12 112 GLY A O 1
ATOM 902 N N . GLU A 1 113 ? -9.285 7.668 18.317 1.00 88.19 113 GLU A N 1
ATOM 903 C CA . GLU A 1 113 ? -7.972 7.496 18.964 1.00 88.19 113 GLU A CA 1
ATOM 904 C C . GLU A 1 113 ? -7.704 6.127 19.619 1.00 88.19 113 GLU A C 1
ATOM 906 O O . GLU A 1 113 ? -6.586 5.889 20.082 1.00 88.19 113 GLU A O 1
ATOM 911 N N . LYS A 1 114 ? -8.647 5.168 19.581 1.00 91.50 114 LYS A N 1
ATOM 912 C CA . LYS A 1 114 ? -8.390 3.784 20.045 1.00 91.50 114 LYS A CA 1
ATOM 913 C C . LYS A 1 114 ? -7.214 3.131 19.315 1.00 91.50 114 LYS A C 1
ATOM 915 O O . LYS A 1 114 ? -6.547 2.261 19.871 1.00 91.50 114 LYS A O 1
ATOM 920 N N . MET A 1 115 ? -6.960 3.547 18.075 1.00 95.19 115 MET A N 1
ATOM 921 C CA . MET A 1 115 ? -5.706 3.295 17.380 1.00 95.19 115 MET A CA 1
ATOM 922 C C . MET A 1 115 ? -5.131 4.629 16.914 1.00 95.19 115 MET A C 1
ATOM 924 O O . MET A 1 115 ? -5.609 5.216 15.946 1.00 95.19 115 MET A O 1
ATOM 928 N N . THR A 1 116 ? -4.099 5.101 17.612 1.00 97.19 116 THR A N 1
ATO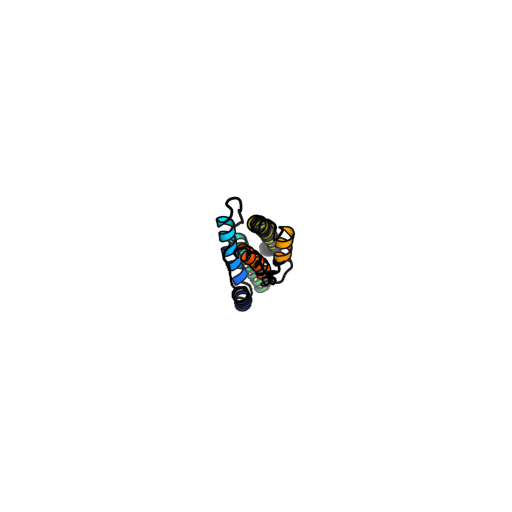M 929 C CA . THR A 1 116 ? -3.421 6.359 17.279 1.00 97.19 116 THR A CA 1
ATOM 930 C C . THR A 1 116 ? -2.801 6.300 15.886 1.00 97.19 116 THR A C 1
ATOM 932 O O . THR A 1 116 ? -2.474 5.222 15.376 1.00 97.19 116 THR A O 1
ATOM 935 N N . PHE A 1 117 ? -2.569 7.461 15.277 1.00 96.88 117 PHE A N 1
ATOM 936 C CA . PHE A 1 117 ? -1.922 7.548 13.968 1.00 96.88 117 PHE A CA 1
ATOM 937 C C . PHE A 1 117 ? -0.565 6.840 13.945 1.00 96.88 117 PHE A C 1
ATOM 939 O O . PHE A 1 117 ? -0.271 6.112 13.000 1.00 96.88 117 PHE A O 1
ATOM 946 N N . ALA A 1 118 ? 0.246 7.033 14.990 1.00 96.44 118 ALA A N 1
ATOM 947 C CA . ALA A 1 118 ? 1.562 6.413 15.092 1.00 96.44 118 ALA A CA 1
ATOM 948 C C . ALA A 1 118 ? 1.457 4.884 15.164 1.00 96.44 118 ALA A C 1
ATOM 950 O O . ALA A 1 118 ? 2.211 4.189 14.486 1.00 96.44 118 ALA A O 1
ATOM 951 N N . MET A 1 119 ? 0.486 4.362 15.922 1.00 96.44 119 MET A N 1
ATOM 952 C CA . MET A 1 119 ? 0.233 2.925 16.004 1.00 96.44 119 MET A CA 1
ATOM 953 C C . MET A 1 119 ? -0.258 2.367 14.664 1.00 96.44 119 MET A C 1
ATOM 955 O O . MET A 1 119 ? 0.259 1.355 14.200 1.00 96.44 119 MET A O 1
ATOM 959 N N . ALA A 1 120 ? -1.217 3.035 14.015 1.00 96.94 120 ALA A N 1
ATOM 960 C CA . ALA A 1 120 ? -1.714 2.650 12.693 1.00 96.94 120 ALA A CA 1
ATOM 961 C C . ALA A 1 120 ? -0.592 2.621 11.650 1.00 96.94 120 ALA A C 1
ATOM 963 O O . ALA A 1 120 ? -0.465 1.643 10.915 1.00 96.94 120 ALA A O 1
ATOM 964 N N . LEU A 1 121 ? 0.260 3.647 11.633 1.00 97.06 121 LEU A N 1
ATOM 965 C CA . LEU A 1 121 ? 1.373 3.735 10.698 1.00 97.06 121 LEU A CA 1
ATOM 966 C C . LEU A 1 121 ? 2.424 2.653 10.959 1.00 97.06 121 LEU A C 1
ATOM 968 O O . LEU A 1 121 ? 2.857 1.996 10.017 1.00 97.06 121 LEU A O 1
ATOM 972 N N . LEU A 1 122 ? 2.813 2.444 12.220 1.00 96.3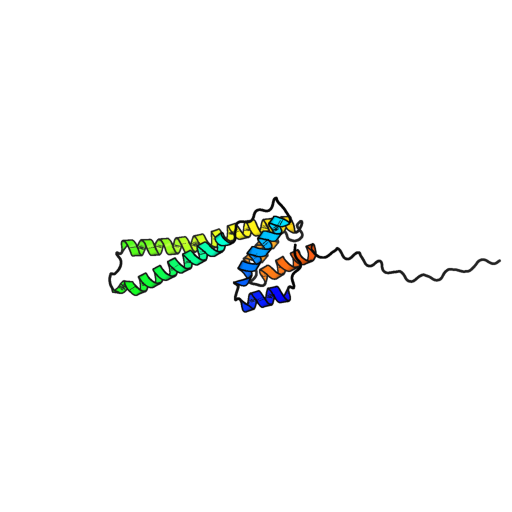1 122 LEU A N 1
ATOM 973 C CA . LEU A 1 122 ? 3.802 1.429 12.590 1.00 96.31 122 LEU A CA 1
ATOM 974 C C . LEU A 1 122 ? 3.298 0.028 12.246 1.00 96.31 122 LEU A C 1
ATOM 976 O O . LEU A 1 122 ? 4.039 -0.752 11.654 1.00 96.31 122 LEU A O 1
ATOM 980 N N . VAL A 1 123 ? 2.033 -0.270 12.552 1.00 96.38 123 VAL A N 1
ATOM 981 C CA . VAL A 1 123 ? 1.412 -1.549 12.197 1.00 96.38 123 VAL A CA 1
ATOM 982 C C . VAL A 1 123 ? 1.434 -1.754 10.686 1.00 96.38 123 VAL A C 1
ATOM 984 O O . VAL A 1 123 ? 1.916 -2.778 10.226 1.00 96.38 123 VAL A O 1
ATOM 987 N N . LEU A 1 124 ? 0.975 -0.779 9.903 1.00 95.12 124 LEU A N 1
ATOM 988 C CA . LEU A 1 124 ? 0.888 -0.921 8.446 1.00 95.12 124 LEU A CA 1
ATOM 989 C C . LEU A 1 124 ? 2.246 -0.917 7.728 1.00 95.12 124 LEU A C 1
ATOM 991 O O . LEU A 1 124 ? 2.317 -1.350 6.581 1.00 95.12 124 LEU A O 1
ATOM 995 N N . LEU A 1 125 ? 3.300 -0.400 8.363 1.00 93.75 125 LEU A N 1
ATOM 996 C CA . LEU A 1 125 ? 4.632 -0.296 7.764 1.00 93.75 125 LEU A CA 1
ATOM 997 C C . LEU A 1 125 ? 5.577 -1.427 8.190 1.00 93.75 125 LEU A C 1
ATOM 999 O O . LEU A 1 125 ? 6.352 -1.907 7.369 1.00 93.75 125 LEU A O 1
ATOM 1003 N N . ALA A 1 126 ? 5.565 -1.802 9.470 1.00 93.38 126 ALA A N 1
ATOM 1004 C CA . ALA A 1 126 ? 6.558 -2.7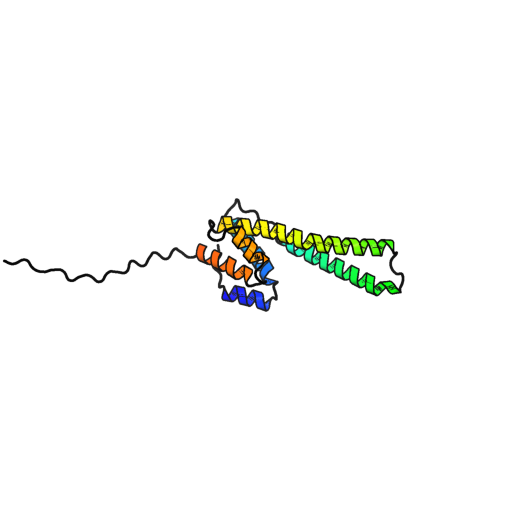05 10.054 1.00 93.38 126 ALA A CA 1
ATOM 1005 C C . ALA A 1 126 ? 6.043 -4.136 10.248 1.00 93.38 126 ALA A C 1
ATOM 1007 O O . ALA A 1 126 ? 6.845 -5.065 10.361 1.00 93.38 126 ALA A O 1
ATOM 1008 N N . VAL A 1 127 ? 4.722 -4.330 10.318 1.00 94.38 127 VAL A N 1
ATOM 1009 C CA . VAL A 1 127 ? 4.142 -5.669 10.456 1.00 94.38 127 VAL A CA 1
ATOM 1010 C C . VAL A 1 127 ? 4.083 -6.330 9.075 1.00 94.38 127 VAL A C 1
ATOM 1012 O O . VAL A 1 127 ? 3.720 -5.665 8.105 1.00 94.38 127 VAL A O 1
ATOM 1015 N N . PRO A 1 128 ? 4.416 -7.631 8.965 1.00 89.44 128 PRO A N 1
ATOM 1016 C CA . PRO A 1 128 ? 4.348 -8.349 7.701 1.00 89.44 128 PRO A CA 1
ATOM 1017 C C . PRO A 1 128 ? 2.982 -8.259 7.016 1.00 89.44 128 PRO A C 1
ATOM 1019 O O . PRO A 1 128 ? 1.930 -8.318 7.666 1.00 89.44 128 PRO A O 1
ATOM 1022 N N . ASP A 1 129 ? 3.035 -8.195 5.685 1.00 84.25 129 ASP A N 1
ATOM 1023 C CA . ASP A 1 129 ? 1.873 -8.138 4.805 1.00 84.25 129 ASP A CA 1
ATOM 1024 C C . ASP A 1 129 ? 0.849 -9.230 5.149 1.00 84.25 129 ASP A C 1
ATOM 1026 O O . ASP A 1 129 ? 1.136 -10.428 5.133 1.00 84.25 129 ASP A O 1
ATOM 1030 N N . GLY A 1 130 ? -0.375 -8.801 5.450 1.00 85.19 130 GLY A N 1
ATOM 1031 C CA . GLY A 1 130 ? -1.503 -9.667 5.765 1.00 85.19 130 GLY A CA 1
ATOM 1032 C C . GLY A 1 130 ? -1.821 -9.749 7.254 1.00 85.19 130 GLY A C 1
ATOM 1033 O O . GLY A 1 130 ? -2.991 -9.954 7.569 1.00 85.19 130 GLY A O 1
ATOM 1034 N N . ILE A 1 131 ? -0.846 -9.560 8.153 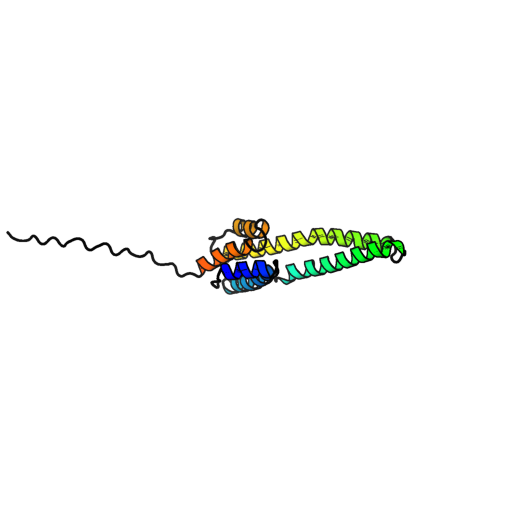1.00 90.50 131 ILE A N 1
ATOM 1035 C CA . ILE A 1 131 ? -1.076 -9.483 9.611 1.00 90.50 131 ILE A CA 1
ATOM 1036 C C . ILE A 1 131 ? -1.411 -8.045 10.017 1.00 90.50 131 ILE A C 1
ATOM 1038 O O . ILE A 1 131 ? -2.304 -7.821 10.837 1.00 90.50 131 ILE A O 1
ATOM 1042 N N . ASP A 1 132 ? -0.739 -7.078 9.395 1.00 93.25 132 ASP A N 1
ATOM 1043 C CA . ASP A 1 132 ? -0.981 -5.641 9.523 1.00 93.25 132 ASP A CA 1
ATOM 1044 C C . ASP A 1 132 ? -2.479 -5.284 9.457 1.00 93.25 132 ASP A C 1
ATOM 1046 O O . ASP A 1 132 ? -3.037 -4.675 10.377 1.00 93.25 132 ASP A O 1
ATOM 1050 N N . ILE A 1 133 ? -3.173 -5.750 8.417 1.00 94.62 133 ILE A N 1
ATOM 1051 C CA . ILE A 1 133 ? -4.597 -5.465 8.214 1.00 94.62 133 ILE A CA 1
ATOM 1052 C C . ILE A 1 133 ? -5.515 -6.182 9.209 1.00 94.62 133 ILE A C 1
ATOM 1054 O O . ILE A 1 133 ? -6.628 -5.711 9.441 1.00 94.62 133 ILE A O 1
ATOM 1058 N N . LEU A 1 134 ? -5.084 -7.292 9.823 1.00 94.69 134 LEU A N 1
ATOM 1059 C CA . LEU A 1 134 ? -5.880 -7.983 10.847 1.00 94.69 134 LEU A CA 1
ATOM 1060 C C . LEU A 1 134 ? -5.954 -7.165 12.124 1.00 94.69 134 LEU A C 1
ATOM 1062 O O . LEU A 1 134 ? -7.023 -7.074 12.720 1.00 94.69 134 LEU A O 1
ATOM 1066 N N . ILE A 1 135 ? -4.836 -6.551 12.511 1.00 94.88 135 ILE A N 1
ATOM 1067 C CA . ILE A 1 135 ? -4.756 -5.702 13.701 1.00 94.88 135 ILE A CA 1
ATOM 1068 C C . ILE A 1 135 ? -5.668 -4.485 13.520 1.00 94.88 135 ILE A C 1
ATOM 1070 O O . ILE A 1 135 ? -6.490 -4.183 14.384 1.00 94.88 135 ILE A O 1
ATOM 1074 N N . VAL A 1 136 ? -5.589 -3.822 12.363 1.00 96.00 136 VAL A N 1
ATOM 1075 C CA . VAL A 1 136 ? -6.466 -2.679 12.065 1.00 96.00 136 VAL A CA 1
ATOM 1076 C C . VAL A 1 136 ? -7.934 -3.121 11.987 1.00 96.00 136 VAL A C 1
ATOM 1078 O O . VAL A 1 136 ? -8.821 -2.440 12.507 1.00 96.00 136 VAL A O 1
ATOM 1081 N N . GLN A 1 137 ? -8.214 -4.279 11.381 1.00 95.69 137 GLN A N 1
ATOM 1082 C CA . GLN A 1 137 ? -9.573 -4.814 11.286 1.00 95.69 137 GLN A CA 1
ATOM 1083 C C . GLN A 1 137 ? -10.156 -5.192 12.654 1.00 95.69 137 GLN A C 1
ATOM 1085 O O . GLN A 1 137 ? -11.351 -4.986 12.862 1.00 95.69 137 GLN A O 1
ATOM 1090 N N . ASP A 1 138 ? -9.359 -5.723 13.580 1.00 94.94 138 ASP A N 1
ATOM 1091 C CA . ASP A 1 138 ? -9.794 -6.010 14.950 1.00 94.94 138 ASP A CA 1
ATOM 1092 C C . ASP A 1 138 ? -10.235 -4.726 15.668 1.00 94.94 138 ASP A C 1
ATOM 1094 O O . ASP A 1 138 ? -11.334 -4.673 16.229 1.00 94.94 138 ASP A O 1
ATOM 1098 N N . THR A 1 139 ? -9.458 -3.646 15.541 1.00 94.44 139 THR A N 1
ATOM 1099 C CA . THR A 1 139 ? -9.857 -2.322 16.041 1.00 94.44 139 THR A CA 1
ATOM 1100 C C . THR A 1 139 ? -11.173 -1.863 15.410 1.00 94.44 139 THR A C 1
ATOM 1102 O O . THR A 1 139 ? -12.088 -1.445 16.121 1.00 94.44 139 THR A O 1
ATOM 1105 N N . PHE A 1 140 ? -11.328 -1.990 14.088 1.00 94.69 140 PHE A N 1
ATOM 1106 C CA . PHE A 1 140 ? -12.585 -1.641 13.415 1.00 94.69 140 PHE A CA 1
ATOM 1107 C C . PHE A 1 140 ? -13.776 -2.484 13.885 1.00 94.69 140 PHE A C 1
ATOM 1109 O O . PHE A 1 140 ? -14.878 -1.952 14.021 1.00 94.69 140 PHE A O 1
ATOM 1116 N N . ASN A 1 141 ? -13.570 -3.772 14.158 1.00 93.69 141 ASN A N 1
ATOM 1117 C CA . ASN A 1 141 ? -14.609 -4.658 14.675 1.00 93.69 141 ASN A CA 1
ATOM 1118 C C . ASN A 1 141 ? -15.060 -4.238 16.078 1.00 93.69 141 ASN A C 1
ATOM 1120 O O . ASN A 1 141 ? -16.259 -4.204 16.345 1.00 93.69 141 ASN A O 1
ATOM 1124 N N . LYS A 1 142 ? -14.119 -3.864 16.951 1.00 90.75 142 LYS A N 1
ATOM 1125 C CA . LYS A 1 142 ? -14.409 -3.376 18.310 1.00 90.75 142 LYS A CA 1
ATOM 1126 C C . LYS A 1 142 ? -15.170 -2.049 18.323 1.00 90.75 142 LYS A C 1
ATOM 1128 O O . LYS A 1 142 ? -15.876 -1.771 19.282 1.00 90.75 142 LYS A O 1
ATOM 1133 N N . MET A 1 143 ? -15.048 -1.243 17.269 1.00 86.56 143 MET A N 1
ATOM 1134 C CA . MET A 1 143 ? -15.855 -0.028 17.084 1.00 86.56 143 MET A CA 1
ATOM 1135 C C . MET A 1 143 ? -17.280 -0.316 16.604 1.00 86.56 143 MET A C 1
ATOM 1137 O O . MET A 1 143 ? -18.156 0.526 16.758 1.00 86.56 143 MET A O 1
ATOM 1141 N N . ALA A 1 144 ? -17.501 -1.465 15.963 1.00 81.12 144 ALA A N 1
ATOM 1142 C CA . ALA A 1 144 ? -18.796 -1.859 15.414 1.00 81.12 144 ALA A CA 1
ATOM 1143 C C . ALA A 1 144 ? -19.633 -2.698 16.393 1.00 81.12 144 ALA A C 1
ATOM 1145 O O . ALA A 1 144 ? -20.847 -2.790 16.230 1.00 81.12 144 ALA A O 1
ATOM 1146 N N . ALA A 1 145 ? -18.991 -3.330 17.380 1.00 77.75 145 ALA A N 1
ATOM 1147 C CA . ALA A 1 145 ? -19.682 -4.070 18.423 1.00 77.75 145 ALA A CA 1
ATOM 1148 C C . ALA A 1 145 ? -20.449 -3.095 19.336 1.00 77.75 145 ALA A C 1
ATOM 1150 O O . ALA A 1 145 ? -19.856 -2.113 19.788 1.00 77.75 145 ALA A O 1
ATOM 1151 N N . PRO A 1 146 ? -21.736 -3.353 19.638 1.00 61.78 146 PRO A N 1
ATOM 1152 C CA . PRO A 1 146 ? -22.426 -2.653 20.714 1.00 61.78 146 PRO A CA 1
ATOM 1153 C C . PRO A 1 146 ? -21.611 -2.820 21.996 1.00 61.78 146 PRO A C 1
ATOM 1155 O O . PRO A 1 146 ? -21.151 -3.930 22.274 1.00 61.78 146 PRO A O 1
ATOM 1158 N N . GLU A 1 147 ? -21.418 -1.747 22.763 1.00 57.59 147 GLU A N 1
ATOM 1159 C CA . GLU A 1 147 ? -20.854 -1.858 24.107 1.00 57.59 147 GLU A CA 1
ATOM 1160 C C . GLU A 1 147 ? -21.685 -2.892 24.867 1.00 57.59 147 GLU A C 1
ATOM 1162 O O . GLU A 1 147 ? -22.869 -2.681 25.135 1.00 57.59 147 GLU A O 1
ATOM 1167 N N . ALA A 1 148 ? -21.095 -4.056 25.145 1.00 53.16 148 ALA A N 1
ATOM 1168 C CA . ALA A 1 148 ? -21.715 -5.018 26.030 1.00 53.16 148 ALA A CA 1
ATOM 1169 C C . ALA A 1 148 ? -21.858 -4.301 27.371 1.00 53.16 148 ALA A C 1
ATOM 1171 O O . ALA A 1 148 ? -20.857 -4.028 28.037 1.00 53.16 148 ALA A O 1
ATOM 1172 N N . GLN A 1 149 ? -23.094 -3.931 27.715 1.00 44.12 149 GLN A N 1
ATOM 1173 C CA . GLN A 1 149 ? -23.409 -3.378 29.023 1.00 44.12 149 GLN A CA 1
ATOM 1174 C C . GLN A 1 149 ? -22.757 -4.287 30.071 1.00 44.12 149 GLN A C 1
ATOM 1176 O O . GLN A 1 149 ? -22.843 -5.514 29.922 1.00 44.12 149 GLN A O 1
ATOM 1181 N N . PRO A 1 150 ? -22.083 -3.733 31.098 1.00 48.94 150 PRO A N 1
ATOM 1182 C CA . PRO A 1 150 ? -21.553 -4.547 32.174 1.00 48.94 150 PRO A CA 1
ATOM 1183 C C . PRO A 1 150 ? -22.708 -5.398 32.681 1.00 48.94 150 PRO A C 1
ATOM 1185 O O . PRO A 1 150 ? -23.730 -4.853 33.100 1.00 48.94 150 PRO A O 1
ATOM 1188 N N . SER A 1 151 ? -22.574 -6.720 32.564 1.00 50.56 151 SER A N 1
ATOM 1189 C CA . SER A 1 151 ? -23.510 -7.664 33.156 1.00 50.56 151 SER A CA 1
ATOM 1190 C C . SER A 1 151 ? -23.613 -7.274 34.620 1.00 50.56 151 SER A C 1
ATOM 1192 O O . SER A 1 151 ? -22.683 -7.528 35.386 1.00 50.56 151 SER A O 1
ATOM 1194 N N . VAL A 1 152 ? -24.706 -6.608 34.995 1.00 51.81 152 VAL A N 1
ATOM 1195 C CA . VAL A 1 152 ? -25.051 -6.390 36.390 1.00 51.81 152 VAL A CA 1
ATOM 1196 C C . VAL A 1 152 ? -25.242 -7.795 36.918 1.00 51.81 152 VAL A C 1
ATOM 1198 O O . VAL A 1 152 ? -26.264 -8.429 36.668 1.00 51.81 152 VAL A O 1
ATOM 1201 N N . ALA A 1 153 ? -24.188 -8.331 37.529 1.00 53.00 153 ALA A N 1
ATOM 1202 C CA . ALA A 1 153 ? -24.251 -9.570 38.260 1.00 53.00 153 ALA A CA 1
ATOM 1203 C C . ALA A 1 153 ? -25.405 -9.383 39.238 1.00 53.00 153 ALA A C 1
ATOM 1205 O O . ALA A 1 153 ? -25.323 -8.563 40.153 1.00 53.00 153 ALA A O 1
ATOM 1206 N N . THR A 1 154 ? -26.517 -10.065 38.978 1.00 54.94 154 THR A N 1
ATOM 1207 C CA . THR A 1 154 ? -27.605 -10.213 39.931 1.00 54.94 154 THR A CA 1
ATOM 1208 C C . THR A 1 154 ? -26.974 -10.769 41.193 1.00 54.94 154 THR A C 1
ATOM 1210 O O . THR A 1 154 ? -26.628 -11.949 41.253 1.00 54.94 154 THR A O 1
ATOM 1213 N N . ALA A 1 155 ? -26.739 -9.886 42.164 1.00 57.47 155 ALA A N 1
ATOM 1214 C CA . ALA A 1 155 ? -26.320 -10.269 43.494 1.00 57.47 155 ALA A CA 1
ATOM 1215 C C . ALA A 1 155 ? -27.332 -11.310 44.001 1.00 57.47 155 ALA A C 1
ATOM 1217 O O . ALA A 1 155 ? -28.539 -11.094 43.837 1.00 57.47 155 ALA A O 1
ATOM 1218 N N . PRO A 1 156 ? -26.889 -12.442 44.574 1.00 58.34 156 PRO A N 1
ATOM 1219 C CA . PRO A 1 156 ? -27.816 -13.362 45.201 1.00 58.34 156 PRO A CA 1
ATOM 1220 C C . PRO A 1 156 ? -28.564 -12.589 46.285 1.00 58.34 156 PRO A C 1
ATOM 1222 O O . PRO A 1 156 ? -27.942 -11.952 47.136 1.00 58.34 156 PRO A O 1
ATOM 1225 N N . ALA A 1 157 ? -29.894 -12.607 46.210 1.00 58.84 157 ALA A N 1
ATOM 1226 C CA . ALA A 1 157 ? -30.764 -12.035 47.221 1.00 58.84 157 ALA A CA 1
ATOM 1227 C C . ALA A 1 157 ? -30.339 -12.571 48.596 1.00 58.84 157 ALA A C 1
ATOM 1229 O O . ALA A 1 157 ? -30.440 -13.769 48.863 1.00 58.84 157 ALA A O 1
ATOM 1230 N N . GLY A 1 158 ? -29.808 -11.687 49.444 1.00 57.62 158 GLY A N 1
ATOM 1231 C CA . GLY A 1 158 ? -29.537 -12.017 50.837 1.00 57.62 158 GLY A CA 1
ATOM 1232 C C . GLY A 1 158 ? -30.844 -12.408 51.537 1.00 57.62 158 GLY A C 1
ATOM 1233 O O . GLY A 1 158 ? -31.902 -11.876 51.184 1.00 57.62 158 GLY A O 1
ATOM 1234 N N . PRO A 1 159 ? -30.813 -13.339 52.503 1.00 62.16 159 PRO A N 1
ATOM 1235 C CA . PRO A 1 159 ? -32.016 -13.745 53.210 1.00 62.16 159 PRO A CA 1
ATOM 1236 C C . PRO A 1 159 ? -32.605 -12.551 53.969 1.00 62.16 159 PRO A C 1
ATOM 1238 O O . PRO A 1 159 ? -31.930 -11.891 54.758 1.00 62.16 159 PRO A O 1
ATOM 1241 N N . VAL A 1 160 ? -33.881 -12.282 53.697 1.00 61.88 160 VAL A N 1
ATOM 1242 C CA . VAL A 1 160 ? -34.718 -11.313 54.406 1.00 61.88 160 VAL A CA 1
ATOM 1243 C C . VAL A 1 160 ? -34.744 -11.694 55.886 1.00 61.88 160 VAL A C 1
ATOM 1245 O O . VAL A 1 160 ? -35.204 -12.777 56.241 1.00 61.88 160 VAL A O 1
ATOM 1248 N N . SER A 1 161 ? -34.250 -10.807 56.751 1.00 59.16 161 SER A N 1
ATOM 1249 C CA . SER A 1 161 ? -34.354 -10.948 58.202 1.00 59.16 161 SER A CA 1
ATOM 1250 C C . SER A 1 161 ? -35.818 -10.818 58.625 1.00 59.16 161 SER A C 1
ATOM 1252 O O . SER A 1 161 ? -36.353 -9.710 58.726 1.00 59.16 161 SER A O 1
ATOM 1254 N N . SER A 1 162 ? -36.481 -11.943 58.869 1.00 64.06 162 SER A N 1
ATOM 1255 C CA . SER A 1 162 ? -37.729 -11.978 59.622 1.00 64.06 162 SER A CA 1
ATOM 1256 C C . SER A 1 162 ? -37.395 -12.104 61.104 1.00 64.06 162 SER A C 1
ATOM 1258 O O . SER A 1 162 ? -37.262 -13.217 61.606 1.00 64.06 162 SER A O 1
ATOM 1260 N N . ASP A 1 163 ? -37.256 -10.979 61.802 1.00 52.53 163 ASP A N 1
ATOM 1261 C CA . ASP A 1 163 ? -37.426 -11.002 63.253 1.00 52.53 163 ASP A CA 1
ATOM 1262 C C . ASP A 1 163 ? -38.086 -9.710 63.743 1.00 52.53 163 ASP A C 1
ATOM 1264 O O . ASP A 1 163 ? -37.491 -8.632 63.791 1.00 52.53 163 ASP A O 1
ATOM 1268 N N . ARG A 1 164 ? -39.390 -9.820 64.003 1.00 54.75 164 ARG A N 1
ATOM 1269 C CA . ARG A 1 164 ? -40.221 -8.798 64.637 1.00 54.75 164 ARG A CA 1
ATOM 1270 C C . ARG A 1 164 ? -41.317 -9.510 65.435 1.00 54.75 164 ARG A C 1
ATOM 1272 O O . ARG A 1 164 ? -42.431 -9.662 64.944 1.00 54.75 164 ARG A O 1
ATOM 1279 N N . SER A 1 165 ? -40.967 -9.941 66.645 1.00 63.47 165 SER A N 1
ATOM 1280 C CA . SER A 1 165 ? -41.849 -10.340 67.763 1.00 63.47 165 SER A CA 1
ATOM 1281 C C . SER A 1 165 ? -40.917 -10.801 68.896 1.00 63.47 165 SER A C 1
ATOM 1283 O O . SER A 1 165 ? -40.195 -11.764 68.679 1.00 63.47 165 SER A O 1
ATOM 1285 N N . LEU A 1 166 ? -40.785 -10.184 70.071 1.00 49.03 166 LEU A N 1
ATOM 1286 C CA . LEU A 1 166 ? -41.695 -9.474 70.976 1.00 49.03 166 LEU A CA 1
ATOM 1287 C C . LEU A 1 166 ? -40.891 -8.478 71.827 1.00 49.03 166 LEU A C 1
ATOM 1289 O O . LEU A 1 166 ? -39.699 -8.763 72.076 1.00 49.03 166 LEU A O 1
#

Secondary structure (DSSP, 8-state):
-----HHHHHHHHHHTTTHHHHHHHHHHHHHHHHH-TT--PPPTHHHHHHHHHHHHHHHHHHHHHHGGGGT-S-HHHHHHHHHHHHHHHHHHHHHHHHHHHHHHHHHHHHHTTSS-HHHHHHHHHHSPTTTHHHHHHHHHHHHHS------------PPP------

Radius of gyration: 26.56 Å; chains: 1; bounding box: 67×32×102 Å

Sequence (166 aa):
MQQRSIVKVFLLSVVTLGIYRLYWFAKTRQEMMNVNEDVRVPHIIWLIAPIGMMALIVLLFVAMIVAADEHALSPVIQVLVTMVFFIAMTVLPFVLAMWLWKYSKAVELVTGEKMTFAMALLVLLAVPDGIDILIVQDTFNKMAAPEAQPSVATAPAGPVSSDRSL